Protein AF-A0A2M8BD52-F1 (afdb_monomer)

Nearest PDB structures (foldseek):
  8c6j-assembly1_R  TM=7.291E-01  e=2.932E+00  Homo sapiens
  5c5e-assembly1_B  TM=2.714E-01  e=3.323E+00  Synechococcus elongatus PCC 7942 = FACHB-805

Structure (mmCIF, N/CA/C/O backbone):
data_AF-A0A2M8BD52-F1
#
_entry.id   AF-A0A2M8BD52-F1
#
loop_
_atom_site.group_PDB
_atom_site.id
_atom_site.type_symbol
_atom_site.label_atom_id
_atom_site.label_alt_id
_atom_site.label_comp_id
_atom_site.label_asym_id
_atom_site.label_entity_id
_atom_site.label_seq_id
_atom_site.pdbx_PDB_ins_code
_atom_site.Cartn_x
_atom_site.Cartn_y
_atom_site.Cartn_z
_atom_site.occupancy
_atom_site.B_iso_or_equiv
_atom_site.auth_seq_id
_atom_site.auth_comp_id
_atom_site.auth_asym_id
_atom_site.auth_atom_id
_atom_site.pdbx_PDB_model_num
ATOM 1 N N . MET A 1 1 ? 22.499 -14.809 -42.811 1.00 46.75 1 MET A N 1
ATOM 2 C CA . MET A 1 1 ? 21.828 -14.888 -41.498 1.00 46.75 1 MET A CA 1
ATOM 3 C C . MET A 1 1 ? 22.309 -16.168 -40.831 1.00 46.75 1 MET A C 1
ATOM 5 O O . MET A 1 1 ? 21.794 -17.220 -41.166 1.00 46.75 1 MET A O 1
ATOM 9 N N . CYS A 1 2 ? 23.368 -16.099 -40.015 1.00 42.75 2 CYS A N 1
ATOM 10 C CA . CYS A 1 2 ? 24.081 -17.289 -39.509 1.00 42.75 2 CYS A CA 1
ATOM 11 C C . CYS A 1 2 ? 24.632 -17.120 -38.076 1.00 42.75 2 CYS A C 1
ATOM 13 O O . CYS A 1 2 ? 25.704 -17.631 -37.783 1.00 42.75 2 CYS A O 1
ATOM 15 N N . LEU A 1 3 ? 23.970 -16.384 -37.177 1.00 39.81 3 LEU A N 1
ATOM 16 C CA . LEU A 1 3 ? 24.507 -16.152 -35.822 1.00 39.81 3 LEU A CA 1
ATOM 17 C C . LEU A 1 3 ? 23.415 -16.207 -34.744 1.00 39.81 3 LEU A C 1
ATOM 19 O O . LEU A 1 3 ? 23.278 -15.295 -33.941 1.00 39.81 3 LEU A O 1
ATOM 23 N N . LEU A 1 4 ? 22.609 -17.271 -34.745 1.00 42.03 4 LEU A N 1
ATOM 24 C CA . LEU A 1 4 ? 21.599 -17.513 -33.700 1.00 42.03 4 LEU A CA 1
ATOM 25 C C . LEU A 1 4 ? 21.627 -18.961 -33.181 1.00 42.03 4 LEU A C 1
ATOM 27 O O . LEU A 1 4 ? 20.650 -19.455 -32.640 1.00 42.03 4 LEU A O 1
ATOM 31 N N . LEU A 1 5 ? 22.766 -19.643 -33.348 1.00 42.22 5 LEU A N 1
ATOM 32 C CA . LEU A 1 5 ? 22.980 -21.028 -32.899 1.00 42.22 5 LEU A CA 1
ATOM 33 C C . LEU A 1 5 ? 24.190 -21.194 -31.965 1.00 42.22 5 LEU A C 1
ATOM 35 O O . LEU A 1 5 ? 24.577 -22.312 -31.659 1.00 42.22 5 LEU A O 1
ATOM 39 N N . VAL A 1 6 ? 24.785 -20.098 -31.481 1.00 45.78 6 VAL A N 1
ATOM 40 C CA . VAL A 1 6 ? 25.939 -20.161 -30.558 1.00 45.78 6 VAL A CA 1
ATOM 41 C C . VAL A 1 6 ? 25.524 -19.950 -29.094 1.00 45.78 6 VAL A C 1
ATOM 43 O O . VAL A 1 6 ? 26.237 -20.371 -28.191 1.00 45.78 6 VAL A O 1
ATOM 46 N N . PHE A 1 7 ? 24.348 -19.367 -28.831 1.00 38.91 7 PHE A N 1
ATOM 47 C CA . PHE A 1 7 ? 23.931 -19.020 -27.464 1.00 38.91 7 PHE A CA 1
ATOM 48 C C . PHE A 1 7 ? 23.307 -20.183 -26.671 1.00 38.91 7 PHE A C 1
ATOM 50 O O . PHE A 1 7 ? 23.329 -20.162 -25.447 1.00 38.91 7 PHE A O 1
ATOM 57 N N . LEU A 1 8 ? 22.803 -21.222 -27.345 1.00 44.81 8 LEU A N 1
ATOM 58 C CA . LEU A 1 8 ? 22.210 -22.400 -26.690 1.00 44.81 8 LEU A CA 1
ATOM 59 C C . LEU A 1 8 ? 23.233 -23.495 -26.338 1.00 44.81 8 LEU A C 1
ATOM 61 O O . LEU A 1 8 ? 22.877 -24.471 -25.692 1.00 44.81 8 LEU A O 1
ATOM 65 N N . ALA A 1 9 ? 24.503 -23.334 -26.724 1.00 45.88 9 ALA A N 1
ATOM 66 C CA . ALA A 1 9 ? 25.529 -24.371 -26.590 1.00 45.88 9 ALA A CA 1
ATOM 67 C C . ALA A 1 9 ? 26.450 -24.222 -25.357 1.00 45.88 9 ALA A C 1
ATOM 69 O O . ALA A 1 9 ? 27.397 -24.992 -25.223 1.00 45.88 9 ALA A O 1
ATOM 70 N N . GLN A 1 10 ? 26.220 -23.248 -24.462 1.00 44.75 10 GLN A N 1
ATOM 71 C CA . GLN A 1 10 ? 27.096 -23.000 -23.295 1.00 44.75 10 GLN A CA 1
ATOM 72 C C . GLN A 1 10 ? 26.498 -23.324 -21.913 1.00 44.75 10 GLN A C 1
ATOM 74 O O . GLN A 1 10 ? 27.178 -23.145 -20.906 1.00 44.75 10 GLN A O 1
ATOM 79 N N . LEU A 1 11 ? 25.287 -23.882 -21.830 1.00 46.34 11 LEU A N 1
ATOM 80 C CA . LEU A 1 11 ? 24.832 -24.592 -20.625 1.00 46.34 11 LEU A CA 1
ATOM 81 C C . LEU A 1 11 ? 25.051 -26.085 -20.882 1.00 46.34 11 LEU A C 1
ATOM 83 O O . LEU A 1 11 ? 24.325 -26.710 -21.646 1.00 46.34 11 LEU A O 1
ATOM 87 N N . GLY A 1 12 ? 26.174 -26.588 -20.375 1.00 36.44 12 GLY A N 1
ATOM 88 C CA . GLY A 1 12 ? 26.851 -27.761 -20.917 1.00 36.44 12 GLY A CA 1
ATOM 89 C C . GLY A 1 12 ? 26.182 -29.115 -20.684 1.00 36.44 12 GLY A C 1
ATOM 90 O O . GLY A 1 12 ? 25.590 -29.369 -19.642 1.00 36.44 12 GLY A O 1
ATOM 91 N N . CYS A 1 13 ? 26.401 -30.024 -21.631 1.00 38.88 13 CYS A N 1
ATOM 92 C CA . CYS A 1 13 ? 27.360 -31.127 -21.498 1.00 38.88 13 CYS A CA 1
ATOM 93 C C . CYS A 1 13 ? 27.630 -31.720 -22.894 1.00 38.88 13 CYS A C 1
ATOM 95 O O . CYS A 1 13 ? 26.701 -31.962 -23.654 1.00 38.88 13 CYS A O 1
ATOM 97 N N . VAL A 1 14 ? 28.905 -31.933 -23.220 1.00 36.38 14 VAL A N 1
ATOM 98 C CA . VAL A 1 14 ? 29.373 -32.807 -24.317 1.00 36.38 14 VAL A CA 1
ATOM 99 C C . VAL A 1 14 ? 29.093 -34.258 -23.869 1.00 36.38 14 VAL A C 1
ATOM 101 O O . VAL A 1 14 ? 29.516 -34.597 -22.766 1.00 36.38 14 VAL A O 1
ATOM 104 N N . ASP A 1 15 ? 28.143 -34.997 -24.466 1.00 35.69 15 ASP A N 1
ATOM 105 C CA . ASP A 1 15 ? 28.193 -35.908 -25.651 1.00 35.69 15 ASP A CA 1
ATOM 106 C C . ASP A 1 15 ? 29.093 -37.162 -25.450 1.00 35.69 15 ASP A C 1
ATOM 108 O O . ASP A 1 15 ? 30.104 -37.025 -24.755 1.00 35.69 15 ASP A O 1
ATOM 112 N N . PRO A 1 16 ? 28.868 -38.355 -26.067 1.00 55.91 16 PRO A N 1
ATOM 113 C CA . PRO A 1 16 ? 27.787 -38.784 -26.973 1.00 55.91 16 PRO A CA 1
ATOM 114 C C . PRO A 1 16 ? 27.248 -40.219 -26.732 1.00 55.91 16 PRO A C 1
ATOM 116 O O . PRO A 1 16 ? 27.934 -41.070 -26.184 1.00 55.91 16 PRO A O 1
ATOM 119 N N . GLU A 1 17 ? 26.035 -40.520 -27.194 1.00 35.12 17 GLU A N 1
ATOM 120 C CA . GLU A 1 17 ? 25.701 -41.718 -27.994 1.00 35.12 17 GLU A CA 1
ATOM 121 C C . GLU A 1 17 ? 24.183 -41.864 -28.117 1.00 35.12 17 GLU A C 1
ATOM 123 O O . GLU A 1 17 ? 23.414 -41.546 -27.213 1.00 35.12 17 GLU A O 1
ATOM 128 N N . GLY A 1 18 ? 23.766 -42.289 -29.307 1.00 43.12 18 GLY A N 1
ATOM 129 C CA . GLY A 1 18 ? 22.404 -42.197 -29.796 1.00 43.12 18 GLY A CA 1
ATOM 130 C C . GLY A 1 18 ? 21.350 -42.799 -28.880 1.00 43.12 18 GLY A C 1
ATOM 131 O O . GLY A 1 18 ? 21.403 -43.968 -28.520 1.00 43.12 18 GLY A O 1
ATOM 132 N N . THR A 1 19 ? 20.303 -42.029 -28.630 1.00 38.88 19 THR A N 1
ATOM 133 C CA . THR A 1 19 ? 18.926 -42.512 -28.737 1.00 38.88 19 THR A CA 1
ATOM 134 C C . THR A 1 19 ? 18.071 -41.287 -29.040 1.00 38.88 19 THR A C 1
ATOM 136 O O . THR A 1 19 ? 18.099 -40.314 -28.291 1.00 38.88 19 THR A O 1
ATOM 139 N N . GLU A 1 20 ? 17.376 -41.286 -30.174 1.00 42.84 20 GLU A N 1
ATOM 140 C CA . GLU A 1 20 ? 16.365 -40.269 -30.470 1.00 42.84 20 GLU A CA 1
ATOM 141 C C . GLU A 1 20 ? 15.293 -40.312 -29.364 1.00 42.84 20 GLU A C 1
ATOM 143 O O . GLU A 1 20 ? 14.742 -41.391 -29.131 1.00 42.84 20 GLU A O 1
ATOM 148 N N . PRO A 1 21 ? 14.971 -39.212 -28.657 1.00 41.47 21 PRO A N 1
ATOM 149 C CA . PRO A 1 21 ? 13.804 -39.210 -27.795 1.00 41.47 21 PRO A CA 1
ATOM 150 C C . P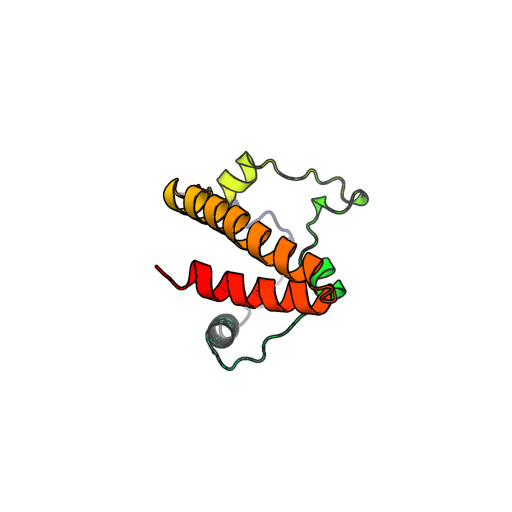RO A 1 21 ? 12.574 -38.880 -28.642 1.00 41.47 21 PRO A C 1
ATOM 152 O O . PRO A 1 21 ? 12.548 -37.888 -29.375 1.00 41.47 21 PRO A O 1
ATOM 155 N N . GLU A 1 22 ? 11.561 -39.741 -28.551 1.00 42.25 22 GLU A N 1
ATOM 156 C CA . GLU A 1 22 ? 10.242 -39.542 -29.142 1.00 42.25 22 GLU A CA 1
ATOM 157 C C . GLU A 1 22 ? 9.698 -38.149 -28.798 1.00 42.25 22 GLU A C 1
ATOM 159 O O . GLU A 1 22 ? 9.320 -37.846 -27.666 1.00 42.25 22 GLU A O 1
ATOM 164 N N . VAL A 1 23 ? 9.644 -37.282 -29.808 1.00 48.09 23 VAL A N 1
ATOM 165 C CA . VAL A 1 23 ? 9.047 -35.948 -29.722 1.00 48.09 23 VAL A CA 1
ATOM 166 C C . VAL A 1 23 ? 7.526 -36.116 -29.733 1.00 48.09 23 VAL A C 1
ATOM 168 O O . VAL A 1 23 ? 6.882 -35.996 -30.772 1.00 48.09 23 VAL A O 1
ATOM 171 N N . GLY A 1 24 ? 6.950 -36.467 -28.583 1.00 48.12 24 GLY A N 1
ATOM 172 C CA . GLY A 1 24 ? 5.509 -36.700 -28.455 1.00 48.12 24 GLY A CA 1
ATOM 173 C C . GLY A 1 24 ? 4.877 -36.213 -27.152 1.00 48.12 24 GLY A C 1
ATOM 174 O O . GLY A 1 24 ? 3.710 -35.823 -27.164 1.00 48.12 24 GLY A O 1
ATOM 175 N N . GLU A 1 25 ? 5.614 -36.181 -26.038 1.00 48.03 25 GLU A N 1
ATOM 176 C CA . GLU A 1 25 ? 4.993 -35.991 -24.714 1.00 48.03 25 GLU A CA 1
ATOM 177 C C . GLU A 1 25 ? 5.143 -34.576 -24.120 1.00 48.03 25 GLU A C 1
ATOM 179 O O . GLU A 1 25 ? 4.281 -34.142 -23.348 1.00 48.03 25 GLU A O 1
ATOM 184 N N . ASP A 1 26 ? 6.147 -33.799 -24.540 1.00 51.47 26 ASP A N 1
ATOM 185 C CA . ASP A 1 26 ? 6.484 -32.525 -23.882 1.00 51.47 26 ASP A CA 1
ATOM 186 C C . ASP A 1 26 ? 5.572 -31.345 -24.245 1.00 51.47 26 ASP A C 1
ATOM 188 O O . ASP A 1 26 ? 5.365 -30.450 -23.431 1.00 51.47 26 ASP A O 1
ATOM 192 N N . ALA A 1 27 ? 4.941 -31.330 -25.422 1.00 52.62 27 ALA A N 1
ATOM 193 C CA . ALA A 1 27 ? 4.009 -30.248 -25.769 1.00 52.62 27 ALA A CA 1
ATOM 194 C C . ALA A 1 27 ? 2.727 -30.282 -24.908 1.00 52.62 27 ALA A C 1
ATOM 196 O O . ALA A 1 27 ? 2.117 -29.247 -24.636 1.00 52.62 27 ALA A O 1
ATOM 197 N N . SER A 1 28 ? 2.333 -31.472 -24.436 1.00 56.16 28 SER A N 1
ATOM 198 C CA . SER A 1 28 ? 1.120 -31.670 -23.632 1.00 56.16 28 SER A CA 1
ATOM 199 C C . SER A 1 28 ? 1.287 -31.177 -22.189 1.00 56.16 28 SER A C 1
ATOM 201 O O . SER A 1 28 ? 0.305 -30.778 -21.562 1.00 56.16 28 SER A O 1
ATOM 203 N N . SER A 1 29 ? 2.510 -31.174 -21.649 1.00 57.12 29 SER A N 1
ATOM 204 C CA . SER A 1 29 ? 2.769 -30.744 -20.270 1.00 57.12 29 SER A CA 1
ATOM 205 C C . SER A 1 29 ? 2.664 -29.221 -20.125 1.00 57.12 29 SER A C 1
ATOM 207 O O . SER A 1 29 ? 1.953 -28.754 -19.236 1.00 57.12 29 SER A O 1
ATOM 209 N N . PHE A 1 30 ? 3.248 -28.445 -21.044 1.00 59.59 30 PHE A N 1
ATOM 210 C CA .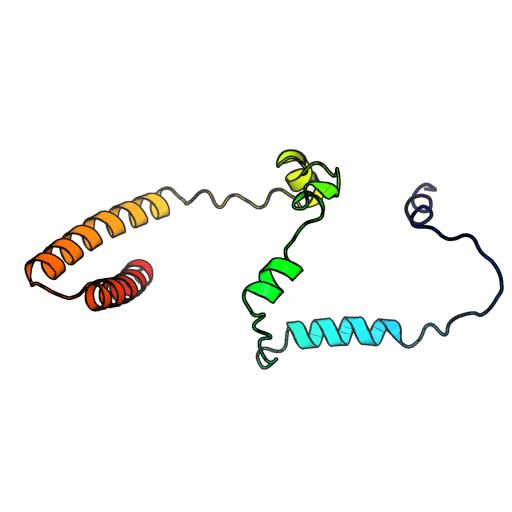 PHE A 1 30 ? 3.139 -26.979 -21.042 1.00 59.59 30 PHE A CA 1
ATOM 211 C C . PHE A 1 30 ? 1.694 -26.501 -21.208 1.00 59.59 30 PHE A C 1
ATOM 213 O O . PHE A 1 30 ? 1.236 -25.636 -20.463 1.00 59.59 30 PHE A O 1
ATOM 220 N N . GLN A 1 31 ? 0.939 -27.121 -22.116 1.00 63.56 31 GLN A N 1
ATOM 221 C CA . GLN A 1 31 ? -0.457 -26.758 -22.354 1.00 63.56 31 GLN A CA 1
ATOM 222 C C . GLN A 1 31 ? -1.359 -27.084 -21.148 1.00 63.56 31 GLN A C 1
ATOM 224 O O . GLN A 1 31 ? -2.278 -26.330 -20.833 1.00 63.56 31 GLN A O 1
ATOM 229 N N . LYS A 1 32 ? -1.068 -28.167 -20.411 1.00 63.50 32 LYS A N 1
ATOM 230 C CA . LYS A 1 32 ? -1.750 -28.489 -19.143 1.00 63.50 32 LYS A CA 1
ATOM 231 C C . LYS A 1 32 ? -1.428 -27.486 -18.036 1.00 63.50 32 LYS A C 1
ATOM 233 O O . LYS A 1 32 ? -2.313 -27.174 -17.242 1.00 63.50 32 LYS A O 1
ATOM 238 N N . VAL A 1 33 ? -0.199 -26.971 -17.987 1.00 62.81 33 VAL A N 1
ATOM 239 C CA . VAL A 1 33 ? 0.194 -25.926 -17.029 1.00 62.81 33 VAL A CA 1
ATOM 240 C C . VAL A 1 33 ? -0.531 -24.615 -17.339 1.00 62.81 33 VAL A C 1
ATOM 242 O O . VAL A 1 33 ? -1.100 -24.015 -16.433 1.00 62.81 33 VAL A O 1
ATOM 245 N N . GLU A 1 34 ? -0.603 -24.202 -18.606 1.00 64.50 34 GLU A N 1
ATOM 246 C CA . GLU A 1 34 ? -1.369 -23.011 -19.004 1.00 64.50 34 GLU A CA 1
ATOM 247 C C . GLU A 1 34 ? -2.868 -23.148 -18.695 1.00 64.50 34 GLU A C 1
ATOM 249 O O . GLU A 1 34 ? -3.495 -22.211 -18.191 1.00 64.50 34 GLU A O 1
ATOM 254 N N . GLN A 1 35 ? -3.445 -24.330 -18.928 1.00 67.19 35 GLN A N 1
ATOM 255 C CA . GLN A 1 35 ? -4.836 -24.624 -18.578 1.00 67.19 35 GLN A CA 1
ATOM 256 C C . GLN A 1 35 ? -5.065 -24.550 -17.056 1.00 67.19 35 GLN A C 1
ATOM 258 O O . GLN A 1 35 ? -6.059 -23.985 -16.612 1.00 67.19 35 GLN A O 1
ATOM 263 N N . ALA A 1 36 ? -4.134 -25.063 -16.245 1.00 63.44 36 ALA A N 1
ATOM 264 C CA . ALA A 1 36 ? -4.217 -25.003 -14.784 1.00 63.44 36 ALA A CA 1
ATOM 265 C C . ALA A 1 36 ? -4.048 -23.578 -14.228 1.00 63.44 36 ALA A C 1
ATOM 267 O O . ALA A 1 36 ? -4.653 -23.242 -13.215 1.00 63.44 36 ALA A O 1
ATOM 268 N N . LEU A 1 37 ? -3.259 -22.728 -14.895 1.00 61.59 37 LEU A N 1
ATOM 269 C CA . LEU A 1 37 ? -3.086 -21.317 -14.527 1.00 61.59 37 LEU A CA 1
ATOM 270 C C . LEU A 1 37 ? -4.292 -20.444 -14.909 1.00 61.59 37 LEU A C 1
ATOM 272 O O . LEU A 1 37 ? -4.486 -19.379 -14.323 1.00 61.59 37 LEU A O 1
ATOM 276 N N . THR A 1 38 ? -5.084 -20.868 -15.897 1.00 64.31 38 THR A N 1
ATOM 277 C CA . THR A 1 38 ? -6.269 -20.140 -16.387 1.00 64.31 38 THR A CA 1
ATOM 278 C C . THR A 1 38 ? -7.583 -20.643 -15.792 1.00 64.31 38 THR A C 1
ATOM 280 O O . THR A 1 38 ? -8.593 -19.937 -15.864 1.00 64.31 38 THR A O 1
ATOM 283 N N . ASP A 1 39 ? -7.587 -21.825 -15.173 1.00 66.38 39 ASP A N 1
ATOM 284 C CA . ASP A 1 39 ? -8.749 -22.350 -14.467 1.00 66.38 39 ASP A CA 1
ATOM 285 C C . ASP A 1 39 ? -8.983 -21.573 -13.163 1.00 66.38 39 ASP A C 1
ATOM 287 O O . ASP A 1 39 ? -8.271 -21.715 -12.170 1.00 66.38 39 ASP A O 1
ATOM 291 N N . SER A 1 40 ? -10.029 -20.746 -13.157 1.00 58.19 40 SER A N 1
ATOM 292 C CA . SER A 1 40 ? -10.451 -19.959 -11.994 1.00 58.19 40 SER A CA 1
ATOM 293 C C . SER A 1 40 ? -10.883 -20.817 -10.794 1.00 58.19 40 SER A C 1
ATOM 295 O O . SER A 1 40 ? -11.056 -20.262 -9.707 1.00 58.19 40 SER A O 1
ATOM 297 N N . ASN A 1 41 ? -11.087 -22.126 -10.979 1.00 62.31 41 ASN A N 1
ATOM 298 C CA . ASN A 1 41 ? -11.394 -23.085 -9.917 1.00 62.31 41 ASN A CA 1
ATOM 299 C C . ASN A 1 41 ? -10.179 -23.920 -9.488 1.00 62.31 41 ASN A C 1
ATOM 301 O O . ASN A 1 41 ? -10.328 -24.809 -8.644 1.00 62.31 41 ASN A O 1
ATOM 305 N N . ALA A 1 42 ? -8.988 -23.659 -10.038 1.00 61.94 42 ALA A N 1
ATOM 306 C CA . ALA A 1 42 ? -7.775 -24.305 -9.566 1.00 61.94 42 ALA A CA 1
ATOM 307 C C . ALA A 1 42 ? -7.573 -23.986 -8.072 1.00 61.94 42 ALA A C 1
ATOM 309 O O . ALA A 1 42 ? -7.731 -22.831 -7.658 1.00 61.94 42 ALA A O 1
ATOM 310 N N . PRO A 1 43 ? -7.244 -24.988 -7.235 1.00 58.50 43 PRO A N 1
ATOM 311 C CA . PRO A 1 43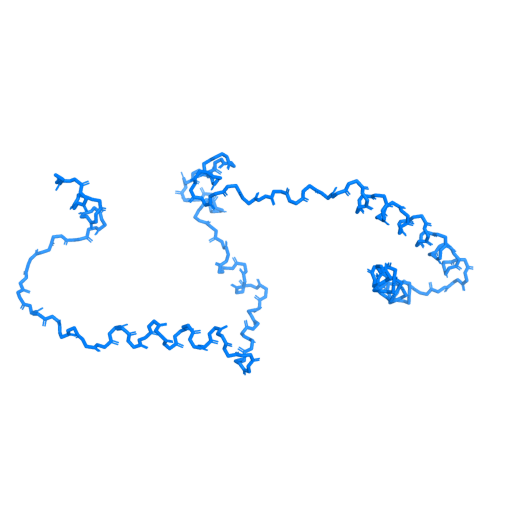 ? -6.941 -24.736 -5.838 1.00 58.50 43 PRO A CA 1
ATOM 312 C C . PRO A 1 43 ? -5.781 -23.742 -5.767 1.00 58.50 43 PRO A C 1
ATOM 314 O O . PRO A 1 43 ? -4.700 -23.993 -6.298 1.00 58.50 43 PRO A O 1
ATOM 317 N N . LEU A 1 44 ? -6.016 -22.595 -5.127 1.00 61.91 44 LEU A N 1
ATOM 318 C CA . LEU A 1 44 ? -4.960 -21.632 -4.849 1.00 61.91 44 LEU A CA 1
ATOM 319 C C . LEU A 1 44 ? -3.958 -22.320 -3.921 1.00 61.91 44 LEU A C 1
ATOM 321 O O . LEU A 1 44 ? -4.235 -22.522 -2.738 1.00 61.91 44 LEU A O 1
ATOM 325 N N . PHE A 1 45 ? -2.805 -22.702 -4.464 1.00 65.12 45 PHE A N 1
ATOM 326 C CA . PHE A 1 45 ? -1.68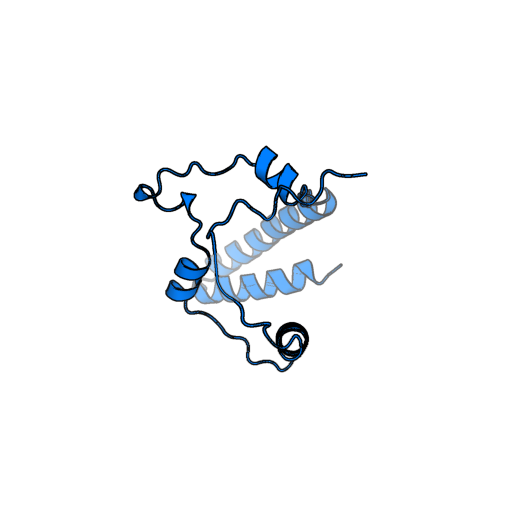1 -23.165 -3.666 1.00 65.12 45 PHE A CA 1
ATOM 327 C C . PHE A 1 45 ? -1.134 -21.961 -2.899 1.00 65.12 45 PHE A C 1
ATOM 329 O O . PHE A 1 45 ? -0.308 -21.197 -3.396 1.00 65.12 45 PHE A O 1
ATOM 336 N N . ILE A 1 46 ? -1.666 -21.742 -1.697 1.00 69.75 46 ILE A N 1
ATOM 337 C CA . ILE A 1 46 ? -1.142 -20.742 -0.775 1.00 69.75 46 ILE A CA 1
ATOM 338 C C . ILE A 1 46 ? 0.099 -21.360 -0.142 1.00 69.75 46 ILE A C 1
ATOM 340 O O . ILE A 1 46 ? -0.011 -22.201 0.748 1.00 69.75 46 ILE A O 1
ATOM 344 N N . LEU A 1 47 ? 1.268 -20.951 -0.630 1.00 73.25 47 LEU A N 1
ATOM 345 C CA . LEU A 1 47 ? 2.533 -21.241 0.034 1.00 73.25 47 LEU A CA 1
ATOM 346 C C . LEU A 1 47 ? 2.494 -20.659 1.452 1.00 73.25 47 LEU A C 1
ATOM 348 O O . LEU A 1 47 ? 2.008 -19.541 1.666 1.00 73.25 47 LEU A O 1
ATOM 352 N N . SER A 1 48 ? 3.021 -21.399 2.422 1.00 79.12 48 SER A N 1
ATOM 353 C CA . SER A 1 48 ? 3.345 -20.835 3.729 1.00 79.12 48 SER A CA 1
ATOM 354 C C . SER A 1 48 ? 4.375 -19.707 3.582 1.00 79.12 48 SER A C 1
ATOM 356 O O . SER A 1 48 ? 5.046 -19.575 2.558 1.00 79.12 48 SER A O 1
ATOM 358 N N . ALA A 1 49 ? 4.512 -18.866 4.609 1.00 77.88 49 ALA A N 1
ATOM 359 C CA . ALA A 1 49 ? 5.465 -17.755 4.570 1.00 77.88 49 ALA A CA 1
ATOM 360 C C . ALA A 1 49 ? 6.912 -18.228 4.325 1.00 77.88 49 ALA A C 1
ATOM 362 O O . ALA A 1 49 ? 7.642 -17.583 3.579 1.00 77.88 49 ALA A O 1
ATOM 363 N N . GLU A 1 50 ? 7.290 -19.371 4.902 1.00 82.12 50 GLU A N 1
ATOM 364 C CA . GLU A 1 50 ? 8.612 -19.983 4.740 1.00 82.12 50 GLU A CA 1
ATOM 365 C C . GLU A 1 50 ? 8.819 -20.532 3.320 1.00 82.12 50 GLU A C 1
ATOM 367 O O . GLU A 1 50 ? 9.851 -20.287 2.695 1.00 82.12 50 GLU A O 1
ATOM 372 N N . GLU A 1 51 ? 7.810 -21.205 2.761 1.00 79.94 51 GLU A N 1
ATOM 373 C CA . GLU A 1 51 ? 7.851 -21.681 1.373 1.00 79.94 51 GLU A CA 1
ATOM 374 C C . GLU A 1 51 ? 7.900 -20.519 0.376 1.00 79.94 51 GLU A C 1
ATOM 376 O O . GLU A 1 51 ? 8.614 -20.587 -0.622 1.00 79.94 51 GLU A O 1
ATOM 381 N N . LEU A 1 52 ? 7.178 -19.431 0.652 1.00 81.25 52 LEU A N 1
ATOM 382 C CA . LEU A 1 52 ? 7.201 -18.228 -0.172 1.00 81.25 52 LEU A CA 1
ATOM 383 C C . LEU A 1 52 ? 8.570 -17.541 -0.123 1.00 81.25 52 LEU A C 1
ATOM 385 O O . LEU A 1 52 ? 9.084 -17.121 -1.160 1.00 81.25 52 LEU A O 1
ATOM 389 N N . GLU A 1 53 ? 9.170 -17.428 1.061 1.00 80.06 53 GLU A N 1
ATOM 390 C CA . GLU A 1 53 ? 10.511 -16.864 1.225 1.00 80.06 53 GLU A CA 1
ATOM 391 C C . GLU A 1 53 ? 11.546 -17.696 0.458 1.00 80.06 53 GLU A C 1
ATOM 393 O O . GLU A 1 53 ? 12.330 -17.149 -0.317 1.00 80.06 53 GLU A O 1
ATOM 398 N N . SER A 1 54 ? 11.489 -19.025 0.582 1.00 83.75 54 SER A N 1
ATOM 399 C CA . SER A 1 54 ? 12.374 -19.932 -0.152 1.00 83.75 54 SER A CA 1
ATOM 400 C C . SER A 1 54 ? 12.185 -19.836 -1.670 1.00 83.75 54 SER A C 1
ATOM 402 O O . SER A 1 54 ? 13.169 -19.735 -2.400 1.00 83.75 54 SER A O 1
ATOM 404 N N . ALA A 1 55 ? 10.938 -19.799 -2.148 1.00 81.19 55 ALA A N 1
ATOM 405 C CA . ALA A 1 55 ? 10.618 -19.739 -3.574 1.00 81.19 55 ALA A CA 1
ATOM 406 C C . ALA A 1 55 ? 10.971 -18.395 -4.233 1.00 81.19 55 ALA A C 1
ATOM 408 O O . ALA A 1 55 ? 11.125 -18.327 -5.452 1.00 81.19 55 ALA A O 1
ATOM 409 N N . THR A 1 56 ? 11.071 -17.315 -3.454 1.00 83.50 56 THR A N 1
ATOM 410 C CA . THR A 1 56 ? 11.362 -15.968 -3.973 1.00 83.50 56 THR A CA 1
ATOM 411 C C . THR A 1 56 ? 12.818 -15.547 -3.806 1.00 83.50 56 THR A C 1
ATOM 413 O O . THR A 1 56 ? 13.230 -14.563 -4.428 1.00 83.50 56 THR A O 1
ATOM 416 N N . ARG A 1 57 ? 13.609 -16.303 -3.034 1.00 86.62 57 ARG A N 1
ATOM 417 C CA . ARG A 1 57 ? 15.024 -16.029 -2.788 1.00 86.62 57 ARG A CA 1
ATOM 418 C C . ARG A 1 57 ? 15.818 -16.053 -4.090 1.00 86.62 57 ARG A C 1
ATOM 420 O O . ARG A 1 57 ? 15.832 -17.045 -4.815 1.00 86.62 57 ARG A O 1
ATOM 427 N N . GLN A 1 58 ? 16.476 -14.944 -4.389 1.00 88.88 58 GLN A N 1
ATOM 428 C CA . GLN A 1 58 ? 17.318 -14.808 -5.566 1.00 88.88 58 GLN A CA 1
ATOM 429 C C . GLN A 1 58 ? 18.756 -15.227 -5.241 1.00 88.88 58 GLN A C 1
ATOM 431 O O . GLN A 1 58 ? 19.176 -15.137 -4.085 1.00 88.88 58 GLN A O 1
ATOM 436 N N . PRO A 1 59 ? 19.554 -15.644 -6.239 1.00 87.56 59 PRO A N 1
ATOM 437 C CA . PRO A 1 59 ? 20.937 -16.059 -6.009 1.00 87.56 59 PRO A CA 1
ATOM 438 C C . PRO A 1 59 ? 21.779 -14.996 -5.285 1.00 87.56 59 PRO A C 1
ATOM 440 O O . PRO A 1 59 ? 22.546 -15.331 -4.391 1.00 87.56 59 PRO A O 1
ATOM 443 N N . TRP A 1 60 ? 21.571 -13.715 -5.603 1.00 89.25 60 TRP A N 1
ATOM 444 C CA . TRP A 1 60 ? 22.262 -12.580 -4.977 1.00 89.25 60 TRP A CA 1
ATOM 445 C C . TRP A 1 60 ? 21.769 -12.226 -3.561 1.00 89.25 60 TRP A C 1
ATOM 447 O O . TRP A 1 60 ? 22.326 -11.329 -2.933 1.00 89.25 60 TRP A O 1
ATOM 457 N N . ASP A 1 61 ? 20.726 -12.886 -3.048 1.00 88.00 61 ASP A N 1
ATOM 458 C CA . ASP A 1 61 ? 20.261 -12.699 -1.665 1.00 88.00 61 ASP A CA 1
ATOM 459 C C . ASP A 1 61 ? 21.060 -13.561 -0.668 1.00 88.00 61 ASP A C 1
ATOM 461 O O . ASP A 1 61 ? 20.958 -13.374 0.546 1.00 88.00 61 ASP A O 1
ATOM 465 N N . ASP A 1 62 ? 21.854 -14.521 -1.154 1.00 88.19 62 ASP A N 1
ATOM 466 C CA . ASP A 1 62 ? 22.792 -15.287 -0.336 1.00 88.19 62 ASP A CA 1
ATOM 467 C C . ASP A 1 62 ? 24.196 -14.651 -0.378 1.00 88.19 62 ASP A C 1
ATOM 469 O O . ASP A 1 62 ? 24.827 -14.651 -1.439 1.00 88.19 62 ASP A O 1
ATOM 473 N N . PRO A 1 63 ? 24.739 -14.164 0.758 1.00 82.31 63 PRO A N 1
ATOM 474 C CA . PRO A 1 63 ? 26.102 -13.639 0.826 1.00 82.31 63 PRO A CA 1
ATOM 475 C C . PRO A 1 63 ? 27.177 -14.646 0.398 1.00 82.31 63 PRO A C 1
ATOM 477 O O . PRO A 1 63 ? 28.246 -14.238 -0.051 1.00 82.31 63 PRO A O 1
ATOM 480 N N . ALA A 1 64 ? 26.917 -15.953 0.532 1.00 87.94 64 ALA A N 1
ATOM 481 C CA . ALA A 1 64 ? 27.852 -17.004 0.136 1.00 87.94 64 ALA A CA 1
ATOM 482 C C . ALA A 1 64 ? 27.911 -17.221 -1.384 1.00 87.94 64 ALA A C 1
ATOM 484 O O . ALA A 1 64 ? 28.870 -17.815 -1.875 1.00 87.94 64 ALA A O 1
ATOM 485 N N . SER A 1 65 ? 26.916 -16.734 -2.134 1.00 85.38 65 SER A N 1
ATOM 486 C CA . SER A 1 65 ? 26.855 -16.902 -3.589 1.00 85.38 65 SER A CA 1
ATOM 487 C C . SER A 1 65 ? 27.955 -16.135 -4.326 1.00 85.38 65 SER A C 1
ATOM 489 O O . SER A 1 65 ? 28.340 -16.524 -5.426 1.00 85.38 65 SER A O 1
ATOM 491 N N . GLY A 1 66 ? 28.444 -15.029 -3.748 1.00 88.88 66 GLY A N 1
ATOM 492 C CA . GLY A 1 66 ? 29.356 -14.101 -4.421 1.00 88.88 66 GLY A CA 1
ATOM 493 C C . GLY A 1 66 ? 28.760 -13.421 -5.663 1.00 88.88 66 GLY A C 1
ATOM 494 O O . GLY A 1 66 ? 29.493 -12.761 -6.395 1.00 88.88 66 GLY A O 1
ATOM 495 N N . ILE A 1 67 ? 27.456 -13.583 -5.918 1.00 89.19 67 ILE A N 1
ATOM 496 C CA . ILE A 1 67 ? 26.752 -12.991 -7.056 1.00 89.19 67 ILE A CA 1
ATOM 497 C C . ILE A 1 67 ? 26.268 -11.603 -6.646 1.00 89.19 67 ILE A C 1
ATOM 499 O O . ILE A 1 67 ? 25.477 -11.457 -5.714 1.00 89.19 67 ILE A O 1
ATOM 503 N N . GLU A 1 68 ? 26.720 -10.574 -7.359 1.00 89.25 68 GLU A N 1
ATOM 504 C CA . GLU A 1 68 ? 26.212 -9.221 -7.157 1.00 89.25 68 GLU A CA 1
ATOM 505 C C . GLU A 1 68 ? 24.784 -9.086 -7.691 1.00 89.25 68 GLU A C 1
ATOM 507 O O . G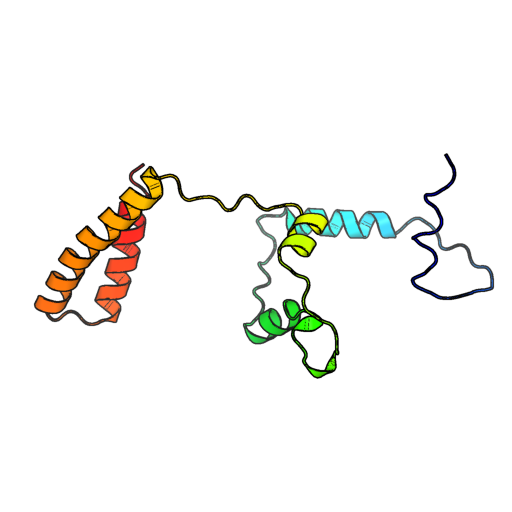LU A 1 68 ? 24.421 -9.619 -8.743 1.00 89.25 68 GLU A O 1
ATOM 512 N N . ARG A 1 69 ? 23.961 -8.339 -6.954 1.00 90.50 69 ARG A N 1
ATOM 513 C CA . ARG A 1 69 ? 22.605 -8.013 -7.384 1.00 90.50 69 ARG A CA 1
ATOM 514 C C . ARG A 1 69 ? 22.661 -7.089 -8.609 1.00 90.50 69 ARG A C 1
ATOM 516 O O . ARG A 1 69 ? 23.264 -6.020 -8.499 1.00 90.50 69 ARG A O 1
ATOM 523 N N . PRO A 1 70 ? 21.971 -7.421 -9.717 1.00 89.88 70 PRO A N 1
ATOM 524 C CA . PRO A 1 70 ? 21.879 -6.533 -10.870 1.00 89.88 70 PRO A CA 1
ATOM 525 C C . PRO A 1 70 ? 21.307 -5.164 -10.492 1.00 89.88 70 PRO A C 1
ATOM 527 O O . PRO A 1 70 ? 20.389 -5.049 -9.670 1.00 89.88 70 PRO A O 1
ATOM 530 N N . SER A 1 71 ? 21.827 -4.117 -11.121 1.00 90.31 71 SER A N 1
ATOM 531 C CA . SER A 1 71 ? 21.312 -2.759 -10.984 1.00 90.31 71 SER A CA 1
ATOM 532 C C . SER A 1 71 ? 19.896 -2.640 -11.554 1.00 90.31 71 SER A C 1
ATOM 534 O O . SER A 1 71 ? 19.465 -3.424 -12.402 1.00 90.31 71 SER A O 1
ATOM 536 N N . GLN A 1 72 ? 19.159 -1.609 -11.129 1.00 84.75 72 GLN A N 1
ATOM 537 C CA . GLN A 1 72 ? 17.819 -1.358 -11.666 1.00 84.75 72 GLN A CA 1
ATOM 538 C C . GLN A 1 72 ? 17.846 -1.155 -13.189 1.00 84.75 72 GLN A C 1
ATOM 540 O O . GLN A 1 72 ? 16.964 -1.652 -13.872 1.00 84.75 72 GLN A O 1
ATOM 545 N N . ALA A 1 73 ? 18.884 -0.502 -13.723 1.00 86.38 73 ALA A N 1
ATOM 546 C CA . ALA A 1 73 ? 19.037 -0.293 -15.161 1.00 86.38 73 ALA A CA 1
ATOM 547 C C . ALA A 1 73 ? 19.226 -1.612 -15.931 1.00 86.38 73 ALA A C 1
ATOM 549 O O . ALA A 1 73 ? 18.698 -1.763 -17.030 1.00 86.38 73 ALA A O 1
ATOM 550 N N . GLU A 1 74 ? 19.944 -2.579 -15.355 1.00 88.69 74 GLU A N 1
ATOM 551 C CA . GLU A 1 74 ? 20.117 -3.910 -15.948 1.00 88.69 74 GLU A CA 1
ATOM 552 C C . GLU A 1 74 ? 18.823 -4.723 -15.878 1.00 88.69 74 GLU A C 1
ATOM 554 O O . GLU A 1 74 ? 18.442 -5.354 -16.863 1.00 88.69 74 GLU A O 1
ATOM 559 N N . LEU A 1 75 ? 18.101 -4.665 -14.753 1.00 85.88 75 LEU A N 1
ATOM 560 C CA . LEU A 1 75 ? 16.777 -5.284 -14.628 1.00 85.88 75 LEU A CA 1
ATOM 561 C C . LEU A 1 75 ? 15.782 -4.684 -15.632 1.00 85.88 75 LEU A C 1
ATOM 563 O O . LEU A 1 75 ? 15.059 -5.423 -16.296 1.00 85.88 75 LEU A O 1
ATOM 567 N N . ASP A 1 76 ? 15.787 -3.362 -15.786 1.00 84.69 76 ASP A N 1
ATOM 568 C CA . ASP A 1 76 ? 14.942 -2.638 -16.734 1.00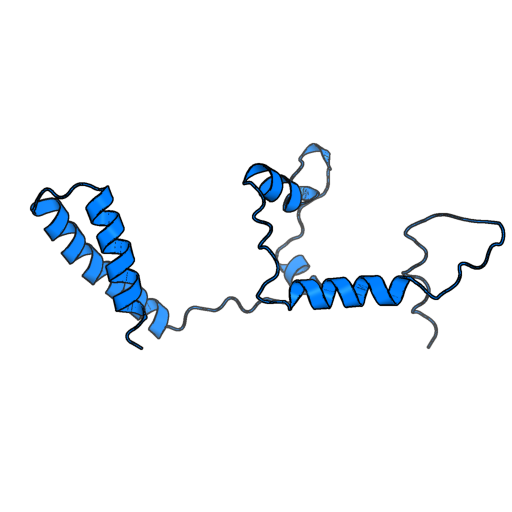 84.69 76 ASP A CA 1
ATOM 569 C C . ASP A 1 76 ? 15.294 -2.976 -18.192 1.00 84.69 76 ASP A C 1
ATOM 571 O O . ASP A 1 76 ? 14.408 -3.051 -19.042 1.00 84.69 76 ASP A O 1
ATOM 575 N N . ALA A 1 77 ? 16.572 -3.218 -18.498 1.00 86.75 77 ALA A N 1
ATOM 576 C CA . ALA A 1 77 ? 17.007 -3.660 -19.822 1.00 86.75 77 ALA A CA 1
ATOM 577 C C . ALA A 1 77 ? 16.593 -5.112 -20.126 1.00 86.75 77 ALA A C 1
ATOM 579 O O . ALA A 1 77 ? 16.240 -5.417 -21.264 1.00 86.75 77 ALA A O 1
ATOM 580 N N . MET A 1 78 ? 16.617 -6.001 -19.126 1.00 83.25 78 MET A N 1
ATOM 581 C CA . MET A 1 78 ? 16.275 -7.422 -19.286 1.00 83.25 78 MET A CA 1
ATOM 582 C C . MET A 1 78 ? 14.766 -7.683 -19.317 1.00 83.25 78 MET A C 1
ATOM 584 O O . MET A 1 78 ? 14.294 -8.498 -20.105 1.00 83.25 78 MET A O 1
ATOM 588 N N . PHE A 1 79 ? 14.005 -7.003 -18.459 1.00 82.31 79 PHE A N 1
ATOM 589 C CA . PHE A 1 79 ? 12.579 -7.274 -18.246 1.00 82.31 79 PHE A CA 1
ATOM 590 C C . PHE A 1 79 ? 11.667 -6.150 -18.747 1.00 82.31 79 PHE A C 1
ATOM 592 O O . PHE A 1 79 ? 10.445 -6.221 -18.590 1.00 82.31 79 PHE A O 1
ATOM 599 N N . GLY A 1 80 ? 12.256 -5.122 -19.359 1.00 78.31 80 GLY A N 1
ATOM 600 C CA . GLY A 1 80 ? 11.584 -3.872 -19.670 1.00 78.31 80 GLY A CA 1
ATOM 601 C C . GLY A 1 80 ? 11.412 -3.009 -18.422 1.00 78.31 80 GLY A C 1
ATOM 602 O O . GLY A 1 80 ? 11.285 -3.492 -17.293 1.00 78.31 80 GLY A O 1
ATOM 603 N N . THR A 1 81 ? 11.340 -1.698 -18.623 1.00 71.44 81 THR A N 1
ATOM 604 C CA . THR A 1 81 ? 10.843 -0.802 -17.587 1.00 71.44 81 THR A CA 1
ATOM 605 C C . THR A 1 81 ? 9.374 -1.129 -17.361 1.00 71.44 81 THR A C 1
ATOM 607 O O . THR A 1 81 ? 8.508 -0.814 -18.184 1.00 71.44 81 THR A O 1
ATOM 610 N N . ARG A 1 82 ? 9.047 -1.747 -16.219 1.00 60.72 82 ARG A N 1
ATOM 611 C CA . ARG A 1 82 ? 7.665 -1.661 -15.742 1.00 60.72 82 ARG A CA 1
ATOM 612 C C . ARG A 1 82 ? 7.375 -0.171 -15.625 1.00 60.72 82 ARG A C 1
ATOM 614 O O . ARG A 1 82 ? 8.167 0.517 -14.975 1.00 60.72 82 ARG A O 1
ATOM 621 N N . PRO A 1 83 ? 6.294 0.355 -16.226 1.00 57.66 83 PRO A N 1
ATOM 622 C CA . PRO A 1 83 ? 5.922 1.725 -15.958 1.00 57.66 83 PRO A CA 1
ATOM 623 C C . PRO A 1 83 ? 5.779 1.814 -14.445 1.00 57.66 83 PRO A C 1
ATOM 625 O O . PRO A 1 83 ? 4.919 1.157 -13.850 1.00 57.66 83 PRO A O 1
ATOM 628 N N . ILE A 1 84 ? 6.664 2.586 -13.809 1.00 58.41 84 ILE A N 1
ATOM 629 C CA . ILE A 1 84 ? 6.371 3.115 -12.491 1.00 58.41 84 ILE A CA 1
ATOM 630 C C . ILE A 1 84 ? 5.061 3.830 -12.756 1.00 58.41 84 ILE A C 1
ATOM 632 O O . ILE A 1 84 ? 5.043 4.816 -13.489 1.00 58.41 84 ILE A O 1
ATOM 636 N N . LEU A 1 85 ? 3.952 3.245 -12.296 1.00 57.00 85 LEU A N 1
ATOM 637 C CA . LEU A 1 85 ? 2.650 3.885 -12.304 1.00 57.00 85 LEU A CA 1
ATOM 638 C C . LEU A 1 85 ? 2.832 5.107 -11.415 1.00 57.00 85 LEU A C 1
ATOM 640 O O . LEU A 1 85 ? 2.594 5.065 -10.204 1.00 57.00 85 LEU A O 1
ATOM 644 N N . GLU A 1 86 ? 3.368 6.169 -12.012 1.00 54.72 86 GLU A N 1
ATOM 645 C CA . GLU A 1 86 ? 3.478 7.475 -11.424 1.00 54.72 86 GLU A CA 1
ATOM 646 C C . GLU A 1 86 ? 2.040 7.803 -11.095 1.00 54.72 86 GLU A C 1
ATOM 648 O O . GLU A 1 86 ? 1.175 7.910 -11.969 1.00 54.72 86 GLU A O 1
ATOM 653 N N . LYS A 1 87 ? 1.737 7.760 -9.798 1.00 64.06 87 LYS A N 1
ATOM 654 C CA . LYS A 1 87 ? 0.372 7.926 -9.335 1.00 64.06 87 LYS A CA 1
ATOM 655 C C . LYS A 1 87 ? -0.049 9.285 -9.856 1.00 64.06 87 LYS A C 1
ATOM 657 O O . LYS A 1 87 ? 0.515 10.282 -9.410 1.00 64.06 87 LYS A O 1
ATOM 662 N N . SER A 1 88 ? -1.002 9.290 -10.794 1.00 74.00 88 SER A N 1
ATOM 663 C CA . SER A 1 88 ? -1.557 10.512 -11.377 1.00 74.00 88 SER A CA 1
ATOM 664 C C . SER A 1 88 ? -1.733 11.560 -10.273 1.00 74.00 88 SER A C 1
ATOM 666 O O . SER A 1 88 ? -2.128 11.184 -9.158 1.00 74.00 88 SER A O 1
ATOM 668 N N . PRO A 1 89 ? -1.475 12.854 -10.529 1.00 79.31 89 PRO A N 1
ATOM 669 C CA . PRO A 1 89 ? -1.680 13.907 -9.536 1.00 79.31 89 PRO A CA 1
ATOM 670 C C . PRO A 1 89 ? -3.039 13.799 -8.824 1.00 79.31 89 PRO A C 1
ATOM 672 O O . PRO A 1 89 ? -3.127 14.016 -7.616 1.00 79.31 89 PRO A O 1
ATOM 675 N N . ALA A 1 90 ? -4.076 13.338 -9.536 1.00 81.94 90 ALA A N 1
ATOM 676 C CA . ALA A 1 90 ? -5.394 13.044 -8.981 1.00 81.94 90 ALA A CA 1
ATOM 677 C C . ALA A 1 90 ? -5.385 11.899 -7.950 1.00 81.94 90 ALA A C 1
ATOM 679 O O . ALA A 1 90 ? -6.004 12.005 -6.891 1.00 81.94 90 ALA A O 1
ATOM 680 N N . HIS A 1 91 ? -4.651 10.812 -8.206 1.00 81.44 91 HIS A N 1
ATOM 681 C CA . HIS A 1 91 ? -4.497 9.719 -7.247 1.00 81.44 91 HIS A CA 1
ATOM 682 C C . HIS A 1 91 ? -3.712 10.161 -6.005 1.00 81.44 91 HIS A C 1
ATOM 684 O O . HIS A 1 91 ? -4.092 9.800 -4.887 1.00 81.44 91 HIS A O 1
ATOM 690 N N . LYS A 1 92 ? -2.660 10.973 -6.176 1.00 85.62 92 LYS A N 1
ATOM 691 C CA . LYS A 1 92 ? -1.917 11.558 -5.051 1.00 85.62 92 LYS A CA 1
ATOM 692 C C . LYS A 1 92 ? -2.826 12.445 -4.192 1.00 85.62 92 LYS A C 1
ATOM 694 O O . LYS A 1 92 ? -2.933 12.205 -2.991 1.00 85.62 92 LYS A O 1
ATOM 699 N N . ALA A 1 93 ? -3.572 13.359 -4.811 1.00 87.94 93 ALA A N 1
ATOM 700 C CA . ALA A 1 93 ? -4.539 14.213 -4.121 1.00 87.94 93 ALA A CA 1
ATOM 701 C C . ALA A 1 93 ? -5.634 13.400 -3.401 1.00 87.94 93 ALA A C 1
ATOM 703 O O . ALA A 1 93 ? -5.973 13.691 -2.254 1.00 87.94 93 ALA A O 1
ATOM 704 N N . LYS A 1 94 ? -6.149 12.327 -4.021 1.00 88.81 94 LYS A N 1
ATOM 705 C CA . LYS A 1 94 ? -7.136 11.429 -3.393 1.00 88.81 94 LYS A CA 1
ATOM 706 C C . LYS A 1 94 ? -6.563 10.721 -2.158 1.00 88.81 94 LYS A C 1
ATOM 708 O O . LYS A 1 94 ? -7.258 10.604 -1.154 1.00 88.81 94 LYS A O 1
ATOM 713 N N . LYS A 1 95 ? -5.290 10.303 -2.180 1.00 89.31 95 LYS A N 1
ATOM 714 C CA . LYS A 1 95 ? -4.616 9.733 -0.995 1.00 89.31 95 LYS A CA 1
ATOM 715 C C . LYS A 1 95 ? -4.419 10.750 0.124 1.00 89.31 95 LYS A C 1
ATOM 717 O O . LYS A 1 95 ? -4.610 10.408 1.287 1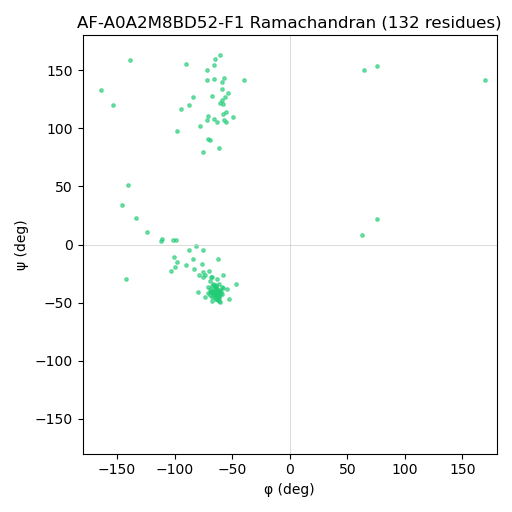.00 89.31 95 LYS A O 1
ATOM 722 N N . GLU A 1 96 ? -4.053 11.980 -0.213 1.00 92.69 96 GLU A N 1
ATOM 723 C CA . GLU A 1 96 ? -3.911 13.054 0.775 1.00 92.69 96 GLU A CA 1
ATOM 724 C C . GLU A 1 96 ? -5.256 13.390 1.429 1.00 92.69 96 GLU A C 1
ATOM 726 O O . GLU A 1 96 ? -5.323 13.560 2.647 1.00 92.69 96 GLU A O 1
ATOM 731 N N . ARG A 1 97 ? -6.345 13.410 0.648 1.00 92.62 97 ARG A N 1
ATOM 732 C CA . ARG A 1 97 ? -7.709 13.547 1.177 1.00 92.62 97 ARG A CA 1
ATOM 733 C C . ARG A 1 97 ? -8.088 12.393 2.099 1.00 92.62 97 ARG A C 1
ATOM 735 O O . ARG A 1 97 ? -8.512 12.652 3.220 1.00 92.62 97 ARG A O 1
ATOM 742 N N . PHE A 1 98 ? -7.849 11.150 1.674 1.00 94.19 98 PHE A N 1
ATOM 743 C CA . PHE A 1 98 ? -8.078 9.971 2.511 1.00 94.19 98 PHE A CA 1
ATOM 744 C C . PHE A 1 98 ? -7.371 10.092 3.864 1.00 94.19 98 PHE A C 1
ATOM 746 O O . PHE A 1 98 ? -7.983 9.851 4.896 1.00 94.19 98 PHE A O 1
ATOM 753 N N . ALA A 1 99 ? -6.095 10.493 3.874 1.00 93.88 99 ALA A N 1
ATOM 754 C CA . ALA A 1 99 ? -5.325 10.620 5.109 1.00 93.88 99 ALA A CA 1
ATOM 755 C C . ALA A 1 99 ? -5.910 11.676 6.061 1.00 93.88 99 ALA A C 1
ATOM 757 O O . ALA A 1 99 ? -5.965 11.443 7.266 1.00 93.88 99 ALA A O 1
ATOM 758 N N . LYS A 1 100 ? -6.373 12.816 5.532 1.00 94.88 100 LYS A N 1
ATOM 759 C CA . LYS A 1 100 ? -7.010 13.873 6.333 1.00 94.88 100 LYS A CA 1
ATOM 760 C C . LYS A 1 100 ? -8.351 13.421 6.909 1.00 94.88 100 LYS A C 1
ATOM 762 O O . LYS A 1 100 ? -8.581 13.582 8.102 1.00 94.88 100 LYS A O 1
ATOM 767 N N . GLU A 1 101 ? -9.213 12.850 6.072 1.00 95.06 101 GLU A N 1
ATOM 768 C CA . GLU A 1 101 ? -10.553 12.415 6.478 1.00 95.06 101 GLU A CA 1
ATOM 769 C C . GLU A 1 101 ? -10.488 11.218 7.439 1.00 95.06 101 GLU A C 1
ATOM 771 O O . GLU A 1 101 ? -11.182 11.204 8.456 1.00 95.06 101 GLU A O 1
ATOM 776 N N . TRP A 1 102 ? -9.584 10.262 7.188 1.00 96.19 102 TRP A N 1
ATOM 777 C CA . TRP A 1 102 ? -9.345 9.151 8.106 1.00 96.19 102 TRP A CA 1
ATOM 778 C C . TRP A 1 102 ? -8.830 9.640 9.457 1.00 96.19 102 TRP A C 1
ATOM 780 O O . TRP A 1 102 ? -9.332 9.186 10.476 1.00 96.19 102 TRP A O 1
ATOM 790 N N . LYS A 1 103 ? -7.885 10.589 9.488 1.00 95.88 103 LYS A N 1
ATOM 791 C CA . LYS A 1 103 ? -7.344 11.108 10.750 1.00 95.88 103 LYS A CA 1
ATOM 792 C C . LYS A 1 103 ? -8.433 11.711 11.640 1.00 95.88 103 LYS A C 1
ATOM 794 O O . LYS A 1 103 ? -8.466 11.423 12.826 1.00 95.88 103 LYS A O 1
ATOM 799 N N . LEU A 1 104 ? -9.363 12.478 11.066 1.00 95.88 104 LEU A N 1
ATOM 800 C CA . LEU A 1 104 ? -10.497 13.028 11.819 1.00 95.88 104 LEU A CA 1
ATOM 801 C C . LEU A 1 104 ? -11.384 11.925 12.414 1.00 95.88 104 LEU A C 1
ATOM 803 O O . LEU A 1 104 ? -11.809 12.024 13.564 1.00 95.88 104 LEU A O 1
ATOM 807 N N . LYS A 1 105 ? -11.650 10.865 11.641 1.00 94.50 105 LYS A N 1
ATOM 808 C CA . LYS A 1 105 ? -12.442 9.719 12.104 1.00 94.50 105 LYS A CA 1
ATOM 809 C C . LYS A 1 105 ? -11.693 8.909 13.167 1.00 94.50 105 LYS A C 1
ATOM 811 O O . LYS A 1 105 ? -12.292 8.510 14.158 1.00 94.50 105 LYS A O 1
ATOM 816 N N . GLU A 1 106 ? -10.393 8.704 12.989 1.00 95.88 106 GLU A N 1
ATOM 817 C CA . GLU A 1 106 ? -9.521 8.022 13.944 1.00 95.88 106 GLU A CA 1
ATOM 818 C C . GLU A 1 106 ? -9.447 8.777 15.274 1.00 95.88 106 GLU A C 1
ATOM 820 O O . GLU A 1 106 ? -9.650 8.168 16.320 1.00 95.88 106 GLU A O 1
ATOM 825 N N . ASP A 1 107 ? -9.237 10.095 15.243 1.00 95.44 107 ASP A N 1
ATOM 826 C CA . ASP A 1 107 ? -9.193 10.936 16.443 1.00 95.44 107 ASP A CA 1
ATOM 827 C C . ASP A 1 107 ? -10.531 10.885 17.203 1.00 95.44 107 ASP A C 1
ATOM 829 O O . ASP A 1 107 ? -10.544 10.783 18.431 1.00 95.44 107 ASP A O 1
ATOM 833 N N . ALA A 1 108 ? -11.665 10.872 16.490 1.00 96.19 108 ALA A N 1
ATOM 834 C CA . ALA A 1 108 ? -12.986 10.708 17.097 1.00 96.19 108 ALA A CA 1
ATOM 835 C C . ALA A 1 108 ? -13.175 9.318 17.732 1.00 96.19 108 ALA A C 1
ATOM 837 O O . ALA A 1 108 ? -13.685 9.215 18.847 1.00 96.19 108 ALA A O 1
ATOM 838 N N . LEU A 1 109 ? -12.736 8.250 17.056 1.00 95.44 109 LEU A N 1
ATOM 839 C CA . LEU A 1 109 ? -12.824 6.885 17.580 1.00 95.44 109 LEU A CA 1
ATOM 840 C C . LEU A 1 109 ? -11.921 6.686 18.806 1.00 95.44 109 LEU A C 1
ATOM 842 O O . LEU A 1 109 ? -12.346 6.084 19.794 1.00 95.44 109 LEU A O 1
ATOM 846 N N . ARG A 1 110 ? -10.703 7.239 18.774 1.00 94.81 110 ARG A N 1
ATOM 847 C CA . ARG A 1 110 ? -9.788 7.255 19.924 1.00 94.81 110 ARG A CA 1
ATOM 848 C C . ARG A 1 110 ? -10.369 8.076 21.076 1.00 94.81 110 ARG A C 1
ATOM 850 O O . ARG A 1 110 ? -10.336 7.618 22.213 1.00 94.81 110 ARG A O 1
ATOM 857 N N . GLY A 1 111 ? -10.956 9.240 20.794 1.00 94.75 111 GLY A N 1
ATOM 858 C CA . GLY A 1 111 ? -11.625 10.084 21.791 1.00 94.75 111 GLY A CA 1
ATOM 859 C C . GLY A 1 111 ? -12.844 9.422 22.444 1.00 94.75 111 GLY A C 1
ATOM 860 O O . GLY A 1 111 ? -13.120 9.670 23.614 1.00 94.75 111 GLY A O 1
ATOM 861 N N . ALA A 1 112 ? -13.534 8.538 21.721 1.00 94.69 112 ALA A N 1
ATOM 862 C CA . ALA A 1 112 ? -14.625 7.713 22.242 1.00 94.69 112 ALA A CA 1
ATOM 863 C C . ALA A 1 112 ? -14.148 6.451 22.995 1.00 94.69 112 ALA A C 1
ATOM 865 O O . ALA A 1 112 ? -14.974 5.699 23.508 1.00 94.69 112 ALA A O 1
ATOM 866 N N . GLY A 1 113 ? -12.834 6.211 23.080 1.00 94.56 113 GLY A N 1
ATOM 867 C CA . GLY A 1 113 ? -12.259 5.080 23.810 1.00 94.56 113 GLY A CA 1
ATOM 868 C C . GLY A 1 113 ? -12.395 3.730 23.101 1.00 94.56 113 GLY A C 1
ATOM 869 O O . GLY A 1 113 ? -12.352 2.693 23.762 1.00 94.56 113 GLY A O 1
ATOM 870 N N . HIS A 1 114 ? -12.573 3.711 21.776 1.00 95.56 114 HIS A N 1
ATOM 871 C CA . HIS A 1 114 ? -12.596 2.455 21.026 1.00 95.56 114 HIS A CA 1
ATOM 872 C C . HIS A 1 114 ? -11.231 1.751 21.060 1.00 95.56 114 HIS A C 1
ATOM 874 O O . HIS A 1 114 ? -10.181 2.389 20.977 1.00 95.56 114 HIS A O 1
ATOM 880 N N . ALA A 1 115 ? -11.261 0.418 21.146 1.00 94.69 115 ALA A N 1
ATOM 881 C CA . ALA A 1 115 ? -10.069 -0.420 21.070 1.00 94.69 115 ALA A CA 1
ATOM 882 C C . ALA A 1 115 ? -9.409 -0.346 19.682 1.00 94.69 115 ALA A C 1
ATOM 884 O O . ALA A 1 115 ? -10.071 -0.099 18.669 1.00 94.69 115 ALA A O 1
ATOM 885 N N . GLU A 1 116 ? -8.102 -0.604 19.627 1.00 92.75 116 GLU A N 1
ATOM 886 C CA . GLU A 1 116 ? -7.324 -0.505 18.389 1.00 92.75 116 GLU A CA 1
ATOM 887 C C . GLU A 1 116 ? -7.823 -1.483 17.311 1.00 92.75 116 GLU A C 1
ATOM 889 O O . GLU A 1 116 ? -7.853 -1.114 16.138 1.00 92.75 116 GLU A O 1
ATOM 894 N N . GLU A 1 117 ? -8.313 -2.680 17.670 1.00 93.94 117 GLU A N 1
ATOM 895 C CA . GLU A 1 117 ? -8.868 -3.608 16.673 1.00 93.94 117 GLU A CA 1
ATOM 896 C C . GLU A 1 117 ? -10.116 -3.035 15.984 1.00 93.94 117 GLU A C 1
ATOM 898 O O . GLU A 1 117 ? -10.293 -3.194 14.774 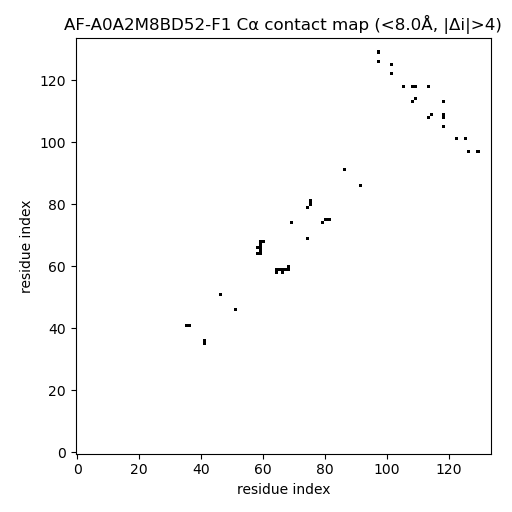1.00 93.94 117 GLU A O 1
ATOM 903 N N . VAL A 1 118 ? -10.953 -2.307 16.732 1.00 93.75 118 VAL A N 1
ATOM 904 C CA . VAL A 1 118 ? -12.146 -1.632 16.195 1.00 93.75 118 VAL A CA 1
ATOM 905 C C . VAL A 1 118 ? -11.736 -0.496 15.262 1.00 93.75 118 VAL A C 1
ATOM 907 O O . VAL A 1 118 ? -12.311 -0.341 14.186 1.00 93.75 118 VAL A O 1
ATOM 910 N N . ILE A 1 119 ? -10.701 0.264 15.632 1.00 93.88 119 ILE A N 1
ATOM 911 C CA . ILE A 1 119 ? -10.159 1.345 14.802 1.00 93.88 119 ILE A CA 1
ATOM 912 C C . ILE A 1 119 ? -9.605 0.786 13.484 1.00 93.88 119 ILE A C 1
ATOM 914 O O . ILE A 1 119 ? -9.875 1.352 12.425 1.00 93.88 119 ILE A O 1
ATOM 918 N N . GLN A 1 120 ? -8.892 -0.343 13.503 1.00 93.56 120 GLN A N 1
ATOM 919 C CA . GLN A 1 120 ? -8.380 -0.966 12.276 1.00 93.56 120 GLN A CA 1
ATOM 920 C C . GLN A 1 120 ? -9.497 -1.560 11.404 1.00 93.56 120 GLN A C 1
ATOM 922 O O . GLN A 1 120 ? -9.452 -1.417 10.178 1.00 93.56 120 GLN A O 1
ATOM 927 N N . ALA A 1 121 ? -10.527 -2.165 12.004 1.00 93.69 121 ALA A N 1
ATOM 928 C CA . ALA A 1 121 ? -11.700 -2.640 11.270 1.00 93.69 121 ALA A CA 1
ATOM 929 C C . ALA A 1 121 ? -12.445 -1.480 10.581 1.00 93.69 121 ALA A C 1
ATOM 931 O O . ALA A 1 121 ? -12.748 -1.545 9.385 1.00 93.69 121 ALA A O 1
ATOM 932 N N . GLU A 1 122 ? -12.652 -0.370 11.294 1.00 93.88 122 GLU A N 1
ATOM 933 C CA . GLU A 1 122 ? -13.235 0.853 10.734 1.00 93.88 122 GLU A CA 1
ATOM 934 C C . GLU A 1 122 ? -12.349 1.478 9.653 1.00 93.88 122 GLU A C 1
ATOM 936 O O . GLU A 1 122 ? -12.863 1.997 8.660 1.00 93.88 122 GLU A O 1
ATOM 941 N N . ARG A 1 123 ? -11.021 1.386 9.787 1.00 93.88 123 ARG A N 1
ATOM 942 C CA . ARG A 1 123 ? -10.073 1.849 8.766 1.00 93.88 123 ARG A CA 1
ATOM 943 C C . ARG A 1 123 ? -10.206 1.068 7.472 1.00 93.88 123 ARG A C 1
ATOM 945 O O . ARG A 1 123 ? -10.188 1.665 6.394 1.00 93.88 123 ARG A O 1
ATOM 952 N N . ALA A 1 124 ? -10.319 -0.254 7.568 1.00 92.56 124 ALA A N 1
ATOM 953 C CA . ALA A 1 124 ? -10.481 -1.126 6.412 1.00 92.56 124 ALA A CA 1
ATOM 954 C C . ALA A 1 124 ? -11.785 -0.811 5.666 1.00 92.56 124 ALA A C 1
ATOM 956 O O . ALA A 1 124 ? -11.757 -0.628 4.447 1.00 92.56 124 ALA A O 1
ATOM 957 N N . LYS A 1 125 ? -12.890 -0.650 6.406 1.00 94.00 125 LYS A N 1
ATOM 958 C CA . LYS A 1 125 ? -14.196 -0.267 5.855 1.00 94.00 125 LYS A CA 1
ATOM 959 C C . LYS A 1 125 ? -14.182 1.133 5.234 1.00 94.00 125 LYS A C 1
ATOM 961 O O . LYS A 1 125 ? -14.610 1.321 4.102 1.00 94.00 125 LYS A O 1
ATOM 966 N N . PHE A 1 126 ? -13.613 2.115 5.929 1.00 93.31 126 PHE A N 1
ATOM 967 C CA . PHE A 1 126 ? -13.504 3.478 5.411 1.00 93.31 126 PHE A CA 1
ATOM 968 C C . PHE A 1 126 ? -12.658 3.534 4.131 1.00 93.31 126 PHE A C 1
ATOM 970 O O . PHE A 1 126 ? -13.007 4.224 3.176 1.00 93.31 126 PHE A O 1
ATOM 977 N N . LYS A 1 127 ? -11.556 2.776 4.072 1.00 93.25 127 LYS A N 1
ATOM 978 C CA . LYS A 1 127 ? -10.701 2.689 2.882 1.00 93.25 127 LYS A CA 1
ATOM 979 C C . LYS A 1 127 ? -11.432 2.089 1.683 1.00 93.25 127 LYS A C 1
ATOM 981 O O . LYS A 1 127 ? -11.265 2.615 0.582 1.00 93.25 127 LYS A O 1
ATOM 986 N N . SER A 1 128 ? -12.200 1.013 1.859 1.00 90.12 128 SER A N 1
ATOM 987 C CA . SER A 1 128 ? -12.937 0.409 0.743 1.00 90.12 128 SER A CA 1
ATOM 988 C C . SER A 1 128 ? -14.007 1.361 0.203 1.00 90.12 128 SER A C 1
ATOM 990 O O . SER A 1 128 ? -14.053 1.586 -1.003 1.00 90.12 128 SER A O 1
ATOM 992 N N . GLU A 1 129 ? -14.782 2.003 1.078 1.00 92.38 129 GLU A N 1
ATOM 993 C CA . GLU A 1 129 ? -15.828 2.961 0.696 1.00 92.38 129 GLU A CA 1
ATOM 994 C C . GLU A 1 129 ? -15.250 4.211 0.007 1.00 92.38 129 GLU A C 1
ATOM 996 O O . GLU A 1 129 ? -15.709 4.610 -1.066 1.00 92.38 129 GLU A O 1
ATOM 1001 N N . PHE A 1 130 ? -14.191 4.800 0.571 1.00 90.62 130 PHE A N 1
ATOM 1002 C CA . PHE A 1 130 ? -13.586 6.035 0.065 1.00 90.62 130 PHE A CA 1
ATOM 1003 C C . PHE A 1 130 ? -12.979 5.883 -1.339 1.00 90.62 130 PHE A C 1
ATOM 1005 O O . PHE A 1 130 ? -13.025 6.802 -2.162 1.00 90.62 130 PHE A O 1
ATOM 1012 N N . PHE A 1 131 ? -12.374 4.728 -1.637 1.00 86.88 131 PHE A N 1
ATOM 1013 C CA . PHE A 1 131 ? -11.771 4.485 -2.950 1.00 86.88 131 PHE A CA 1
ATOM 1014 C C . PHE A 1 131 ? -12.737 3.866 -3.970 1.00 86.88 131 PHE A C 1
ATOM 1016 O O . PHE A 1 131 ? -12.455 3.993 -5.163 1.00 86.88 131 PHE A O 1
ATOM 1023 N N . ALA A 1 132 ? -13.864 3.286 -3.536 1.00 86.56 132 ALA A N 1
ATOM 1024 C CA . ALA A 1 132 ? -14.930 2.793 -4.413 1.00 86.56 132 ALA A CA 1
ATOM 1025 C C . ALA A 1 132 ? -15.767 3.915 -5.051 1.00 86.56 132 ALA A C 1
ATOM 1027 O O . ALA A 1 132 ? -16.289 3.731 -6.145 1.00 86.56 132 ALA A O 1
ATOM 1028 N N . GLN A 1 133 ? -15.860 5.086 -4.411 1.00 72.06 133 GLN A N 1
ATOM 1029 C CA . GLN A 1 133 ? -16.411 6.293 -5.036 1.00 72.06 133 GLN A CA 1
ATOM 1030 C C . GLN A 1 133 ? -15.420 6.806 -6.098 1.00 72.06 133 GLN A C 1
ATOM 1032 O O . GLN A 1 133 ? -14.469 7.524 -5.765 1.00 72.06 133 GLN A O 1
ATOM 1037 N N . GLN A 1 134 ? -15.564 6.367 -7.351 1.00 55.50 134 GLN A N 1
ATOM 1038 C CA . GLN A 1 134 ? -14.906 6.954 -8.528 1.00 55.50 134 GLN A CA 1
ATOM 1039 C C . GLN A 1 134 ? -15.896 7.801 -9.313 1.00 55.50 134 GLN A C 1
ATOM 1041 O O . GLN A 1 134 ? -17.041 7.335 -9.494 1.00 55.50 134 GLN A O 1
#

Mean predicted aligned error: 19.03 Å

Foldseek 3Di:
DPPPPPVVDPVDDDDDDDDDDPPDPVVVVVVVVVVLVPPPPRPPPDDDPVRVCVVPDDLCNDPVSPDPDDDPVVVCVVVNPPPPPPPPPVNVVLVVVLVVVLVVVLVVCVVVVHDPVVSVVVNVVSVVVSVVPD

Sequence (134 aa):
MCLLLVFLAQLGCVDPEGTEPEVGEDASSFQKVEQALTDSNAPLFILSAEELESATRQPWDDPASGIERPSQAELDAMFGTRPILEKSPAHKAKKERFAKEWKLKEDALRGAGHAEEVIQAERAKFKSEFFAQQ

Secondary structure (DSSP, 8-state):
---SSSGGGSS-----------TTSHHHHHHHHHHHHH-TTS------HHHHHHHH--GGGSGGG-PPPPPHHHHHHHH---------HHHHHHHHHHHHHHHHHHHHHHHTT--HHHHHHHHHHHHHHHHH--

Solvent-accessible surface area (backbone atoms only — not co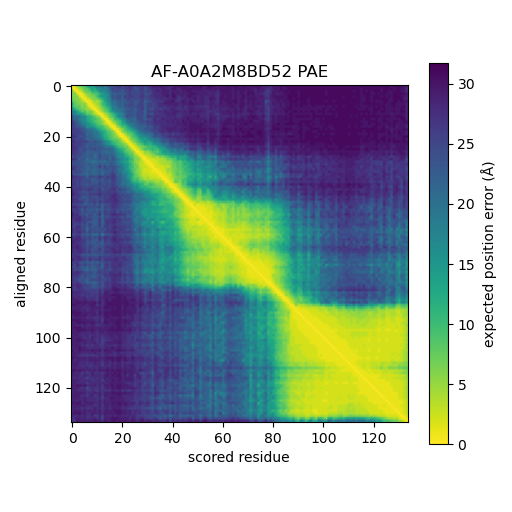mparable to full-atom values): 8710 Å² total; per-residue (Å²): 142,88,85,86,76,70,81,79,68,74,77,78,77,89,81,87,81,92,72,88,76,80,92,75,63,69,72,60,54,58,54,50,49,54,50,54,75,66,40,89,80,50,81,80,81,76,65,52,75,67,55,45,51,62,76,64,63,49,70,48,75,40,85,87,61,77,43,77,70,77,50,70,69,54,50,28,70,75,73,45,71,70,76,75,77,68,66,49,72,66,56,49,51,52,50,54,49,49,54,54,57,48,48,57,53,49,53,52,42,53,73,71,66,55,54,69,70,56,54,52,51,50,48,54,52,51,51,54,57,63,67,65,67,120

pLDDT: mean 74.14, std 19.39, range [35.12, 96.19]

Radius of gyration: 26.12 Å; Cα contacts (8 Å, |Δi|>4): 26; chains: 1; bounding box: 46×57×65 Å